Protein AF-A0A926XUA9-F1 (afdb_monomer)

pLDDT: mean 72.56, std 16.3, range [45.22, 95.56]

Secondary structure (DSSP, 8-state):
-HHHHHHHHHHHHHGGGGG----------PPPPEEE--EEEEPPEEEEETTEEEEE--EEEEPP-EEE-----TT--EEEPPEEEEETTEEEEE--EEE-

Mean predicted aligned error: 17.33 Å

Organism: NCBI:txid2771354

Nearest PDB structures (foldseek):
  3jcj-assembly1_S  TM=3.579E-01  e=2.585E+00  Escherichia coli
  1exe-assembly1_B  TM=2.216E-01  e=6.407E+00  Okubovirus SPO1

InterPro domains:
  IPR024447 YXWGXW repeat [PF12779] (50-66)
  IPR024447 YXWGXW repeat [PF12779] (78-98)

Radius of gyration: 31.46 Å; Cα contacts (8 Å, |Δi|>4): 122; chains: 1; bounding box: 86×23×74 Å

Sequence (100 aa):
MKTKMKVLAVASLLLPAFFTASSETAIAQVPSRQVVVRQTWVPGHYVRRGRDYIWMNGYYRNTPVQYVTYSKPARYKTWNPGYWRRTPGGRVWVQGYWSY

Solvent-accessible surface area (backbone atoms only — not comparable to full-atom values): 6474 Å² total; per-residue (Å²): 116,76,70,62,57,54,54,52,56,54,55,65,68,53,56,69,73,77,66,73,72,79,80,73,76,76,73,72,74,71,78,67,71,40,78,47,78,46,72,42,82,40,77,54,47,75,44,76,57,91,94,45,75,43,82,40,78,53,48,77,41,78,42,77,72,44,68,45,50,68,61,78,54,91,82,44,75,44,82,43,61,44,47,77,42,83,52,99,92,44,78,42,82,41,80,52,47,76,36,109

Structure (mmCIF, N/CA/C/O backbone):
data_AF-A0A926XUA9-F1
#
_entry.id   AF-A0A926XUA9-F1
#
loop_
_atom_site.group_PDB
_atom_site.id
_atom_site.type_symbol
_atom_site.label_atom_id
_atom_site.label_alt_id
_atom_site.label_comp_id
_atom_site.label_asym_id
_atom_site.label_entity_id
_atom_site.label_seq_id
_atom_site.pdbx_PDB_ins_code
_atom_site.Cartn_x
_atom_site.Cartn_y
_atom_site.Cartn_z
_atom_site.occupancy
_atom_site.B_iso_or_equiv
_atom_site.auth_seq_id
_atom_site.auth_comp_id
_atom_site.auth_asym_id
_atom_site.auth_atom_id
_atom_site.pdbx_PDB_model_num
ATOM 1 N N . MET A 1 1 ? -58.257 9.736 33.466 1.00 48.31 1 MET A N 1
ATOM 2 C CA . MET A 1 1 ? -57.306 8.609 33.667 1.00 48.31 1 MET A CA 1
ATOM 3 C C . MET A 1 1 ? -57.081 7.736 32.425 1.00 48.31 1 MET A C 1
ATOM 5 O O . MET A 1 1 ? -55.933 7.405 32.167 1.00 48.31 1 MET A O 1
ATOM 9 N N . LYS A 1 2 ? -58.103 7.409 31.613 1.00 45.22 2 LYS A N 1
ATOM 10 C CA . LYS A 1 2 ? -57.982 6.500 30.445 1.00 45.22 2 LYS A CA 1
ATOM 11 C C . LYS A 1 2 ? -56.990 6.934 29.347 1.00 45.22 2 LYS A C 1
ATOM 13 O O . LYS A 1 2 ? -56.376 6.083 28.714 1.00 45.22 2 LYS A O 1
ATOM 18 N N . THR A 1 3 ? -56.790 8.234 29.130 1.00 52.22 3 THR A N 1
ATOM 19 C CA . THR A 1 3 ? -55.902 8.755 28.071 1.00 52.22 3 THR A CA 1
ATOM 20 C C . THR A 1 3 ? -54.417 8.596 28.405 1.00 52.22 3 THR A C 1
ATOM 22 O O . THR A 1 3 ? -53.611 8.374 27.509 1.00 52.22 3 THR A O 1
ATOM 25 N N . LYS A 1 4 ? -54.049 8.631 29.696 1.00 47.94 4 LYS A N 1
ATOM 26 C CA . LYS A 1 4 ? -52.647 8.523 30.133 1.00 47.94 4 LYS A CA 1
ATOM 27 C C . LYS A 1 4 ? -52.097 7.093 30.025 1.00 47.94 4 LYS A C 1
ATOM 29 O O . LYS A 1 4 ? -50.925 6.924 29.716 1.00 47.94 4 LYS A O 1
ATOM 34 N N . MET A 1 5 ? -52.948 6.072 30.182 1.00 53.84 5 MET A N 1
ATOM 35 C CA . MET A 1 5 ? -52.546 4.665 30.007 1.00 53.84 5 MET A CA 1
ATOM 36 C C . MET A 1 5 ? -52.283 4.298 28.539 1.00 53.84 5 MET A C 1
ATOM 38 O O . MET A 1 5 ? -51.402 3.491 28.266 1.00 53.84 5 MET A O 1
ATOM 42 N N . LYS A 1 6 ? -52.988 4.926 27.585 1.00 51.44 6 LYS A N 1
ATOM 43 C CA . LYS A 1 6 ? -52.758 4.693 26.148 1.00 51.44 6 LYS A CA 1
ATOM 44 C C . LYS A 1 6 ? -51.400 5.230 25.681 1.00 51.44 6 LYS A C 1
ATOM 46 O O . LYS A 1 6 ? -50.729 4.568 24.902 1.00 51.44 6 LYS A O 1
ATOM 51 N N . VAL A 1 7 ? -50.974 6.387 26.196 1.00 58.22 7 VAL A N 1
ATOM 52 C CA . VAL A 1 7 ? -49.663 6.983 25.869 1.00 58.22 7 VAL A CA 1
ATOM 53 C C . VAL A 1 7 ? -48.512 6.117 26.387 1.00 58.22 7 VAL A C 1
ATOM 55 O O . VAL A 1 7 ? -47.542 5.893 25.669 1.00 58.22 7 VAL A O 1
ATOM 58 N N . LEU A 1 8 ? -48.651 5.562 27.594 1.00 56.75 8 LEU A N 1
ATOM 59 C CA . LEU A 1 8 ? -47.671 4.638 28.173 1.00 56.75 8 LEU A CA 1
ATOM 60 C C . LEU A 1 8 ? -47.553 3.330 27.377 1.00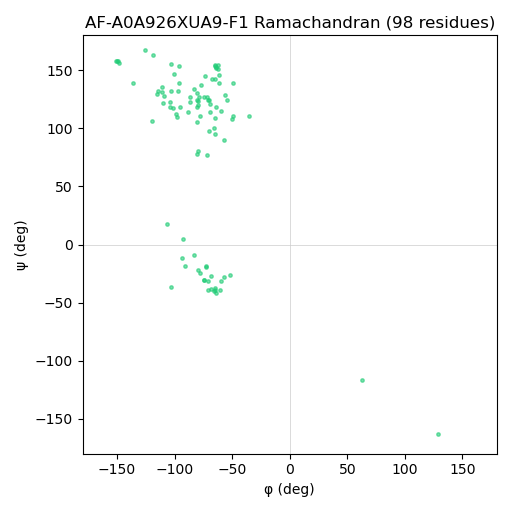 56.75 8 LEU A C 1
ATOM 62 O O . LEU A 1 8 ? -46.439 2.882 27.127 1.00 56.75 8 LEU A O 1
ATOM 66 N N . ALA A 1 9 ? -48.677 2.769 26.921 1.00 59.16 9 ALA A N 1
ATOM 67 C CA . ALA A 1 9 ? -48.684 1.547 26.115 1.00 59.16 9 ALA A CA 1
ATOM 68 C C . ALA A 1 9 ? -48.010 1.737 24.740 1.00 59.16 9 ALA A C 1
ATOM 70 O O . ALA A 1 9 ? -47.267 0.868 24.282 1.00 59.16 9 ALA A O 1
ATOM 71 N N . VAL A 1 10 ? -48.218 2.892 24.097 1.00 57.44 10 VAL A N 1
ATOM 72 C CA . VAL A 1 10 ? -47.579 3.222 22.811 1.00 57.44 10 VAL A CA 1
ATOM 73 C C . VAL A 1 10 ? -46.079 3.484 22.988 1.00 57.44 10 VAL A C 1
ATOM 75 O O . VAL A 1 10 ? -45.279 3.016 22.181 1.00 57.44 10 VAL A O 1
ATOM 78 N N . ALA A 1 11 ? -45.674 4.151 24.073 1.00 56.59 11 ALA A N 1
ATOM 79 C CA . ALA A 1 11 ? -44.262 4.383 24.377 1.00 56.59 11 ALA A CA 1
ATOM 80 C C . ALA A 1 11 ? -43.498 3.077 24.672 1.00 56.59 11 ALA A C 1
ATOM 82 O O . ALA A 1 11 ? -42.366 2.914 24.220 1.00 56.59 11 ALA A O 1
ATOM 83 N N . SER A 1 12 ? -44.123 2.112 25.360 1.00 59.84 12 SER A N 1
ATOM 84 C CA . SER A 1 12 ? -43.509 0.801 25.628 1.00 59.84 12 SER A CA 1
ATOM 85 C C . SER A 1 12 ? -43.331 -0.067 24.380 1.00 59.84 12 SER A C 1
ATOM 87 O O . SER A 1 12 ? -42.414 -0.882 24.332 1.00 59.84 12 SER A O 1
ATOM 89 N N . LEU A 1 13 ? -44.171 0.123 23.358 1.00 56.97 13 LEU A N 1
ATOM 90 C CA . LEU A 1 13 ? -44.103 -0.616 22.092 1.00 56.97 13 LEU A CA 1
ATOM 91 C C . LEU A 1 13 ? -43.028 -0.081 21.134 1.00 56.97 13 LEU A C 1
ATOM 93 O O . LEU A 1 13 ? -42.557 -0.826 20.280 1.00 56.97 13 LEU A O 1
ATOM 97 N N . LEU A 1 14 ? -42.609 1.180 21.288 1.00 55.75 14 LEU A N 1
ATOM 98 C CA . LEU A 1 14 ? -41.581 1.811 20.448 1.00 55.75 14 LEU A CA 1
ATOM 99 C C . LEU A 1 14 ? -40.153 1.655 20.997 1.00 55.75 14 LEU A C 1
ATOM 101 O O . LEU A 1 14 ? -39.195 1.779 20.238 1.00 55.75 14 LEU A O 1
ATOM 105 N N . LEU A 1 15 ? -39.989 1.339 22.286 1.00 54.22 15 LEU A N 1
ATOM 106 C CA . LEU A 1 15 ? -38.672 1.152 22.908 1.00 54.22 15 LEU A CA 1
ATOM 107 C C . LEU A 1 15 ? -37.805 0.016 22.315 1.00 54.22 15 LEU A C 1
ATOM 109 O O . LEU A 1 15 ? -36.598 0.226 22.185 1.00 54.22 15 LEU A O 1
ATOM 113 N N . PRO A 1 16 ? -38.337 -1.167 21.936 1.00 56.78 16 PRO A N 1
ATOM 114 C CA . PRO A 1 16 ? -37.487 -2.256 21.451 1.00 56.78 16 PRO A CA 1
ATOM 115 C C . PRO A 1 16 ? -36.920 -2.011 20.043 1.00 56.78 16 PRO A C 1
ATOM 117 O O . PRO A 1 16 ? -35.904 -2.608 19.693 1.00 56.78 16 PRO A O 1
ATOM 120 N N . ALA A 1 17 ? -37.505 -1.099 19.257 1.00 54.81 17 ALA A N 1
ATOM 121 C CA . ALA A 1 17 ? -37.022 -0.771 17.912 1.00 54.81 17 ALA A CA 1
ATOM 122 C C . ALA A 1 17 ? -35.714 0.047 17.910 1.00 54.81 17 ALA A C 1
ATOM 124 O O . ALA A 1 17 ? -34.997 0.050 16.916 1.00 54.81 17 ALA A O 1
ATOM 125 N N . PHE A 1 18 ? -35.362 0.702 19.022 1.00 53.00 18 PHE A N 1
ATOM 126 C CA . PHE A 1 18 ? -34.122 1.485 19.126 1.00 53.00 18 PHE A CA 1
ATOM 127 C C . PHE A 1 18 ? -32.882 0.647 19.472 1.00 53.00 18 PHE A C 1
ATOM 129 O O . PHE A 1 18 ? -31.765 1.156 19.402 1.00 53.00 18 PHE A O 1
ATOM 136 N N . PHE A 1 19 ? -33.049 -0.632 19.825 1.00 51.00 19 PHE A N 1
ATOM 137 C CA . PHE A 1 19 ? -31.953 -1.506 20.263 1.00 51.00 19 PHE A CA 1
ATOM 138 C C . PHE A 1 19 ? -31.538 -2.561 19.232 1.00 51.00 19 PHE A C 1
ATOM 140 O O . PHE A 1 19 ? -30.824 -3.507 19.575 1.00 51.00 19 PHE A O 1
ATO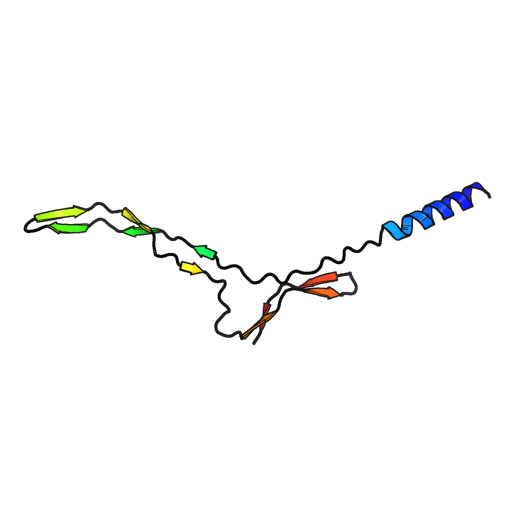M 147 N N . THR A 1 20 ? -31.898 -2.402 17.956 1.00 53.47 20 THR A N 1
ATOM 148 C CA . THR A 1 20 ? -31.289 -3.189 16.874 1.00 53.47 20 THR A CA 1
ATOM 149 C C . THR A 1 20 ? -29.857 -2.712 16.636 1.00 53.47 20 THR A C 1
ATOM 151 O O . THR A 1 20 ? -29.562 -1.973 15.700 1.00 53.47 20 THR A O 1
ATOM 154 N N . ALA A 1 21 ? -28.948 -3.120 17.519 1.00 54.88 21 ALA A N 1
ATOM 155 C CA . ALA A 1 21 ? -27.519 -3.025 17.285 1.00 54.88 21 ALA A CA 1
ATOM 156 C C . ALA A 1 21 ? -27.158 -4.047 16.202 1.00 54.88 21 ALA A C 1
ATOM 158 O O . ALA A 1 21 ? -27.003 -5.237 16.491 1.00 54.88 21 ALA A O 1
ATOM 159 N N . SER A 1 22 ? -27.049 -3.585 14.954 1.00 53.31 22 SER A N 1
ATOM 160 C CA . SER A 1 22 ? -26.507 -4.373 13.848 1.00 53.31 22 SER A CA 1
ATOM 161 C C . SER A 1 22 ? -25.181 -4.987 14.287 1.00 53.31 22 SER A C 1
ATOM 163 O O . SER A 1 22 ? -24.194 -4.292 14.529 1.00 53.31 22 SER A O 1
ATOM 165 N N . SER A 1 23 ? -25.163 -6.308 14.456 1.00 55.22 23 SER A N 1
ATOM 166 C CA . SER A 1 23 ? -23.918 -7.040 14.656 1.00 55.22 23 SER A CA 1
ATOM 167 C C . SER A 1 23 ? -23.291 -7.240 13.288 1.00 55.22 23 SER A C 1
ATOM 169 O O . SER A 1 23 ? -23.406 -8.303 12.686 1.00 55.22 23 SER A O 1
ATOM 171 N N . GLU A 1 24 ? -22.671 -6.181 12.770 1.00 61.34 24 GLU A N 1
ATOM 172 C CA . GLU A 1 24 ? -21.831 -6.289 11.585 1.00 61.34 24 GLU A CA 1
ATOM 173 C C . GLU A 1 24 ? -20.702 -7.269 11.891 1.00 61.34 24 GLU A C 1
ATOM 175 O O . GLU A 1 24 ? -19.871 -7.063 12.782 1.00 61.34 24 GLU A O 1
ATOM 180 N N . THR A 1 25 ? -20.718 -8.390 11.177 1.00 57.56 25 THR A N 1
ATOM 181 C CA . THR A 1 25 ? -19.635 -9.362 11.227 1.00 57.56 25 THR A CA 1
ATOM 182 C C . THR A 1 25 ? -18.429 -8.718 10.559 1.00 57.56 25 THR A C 1
ATOM 184 O O . THR A 1 25 ? -18.458 -8.409 9.371 1.00 57.56 25 THR A O 1
ATOM 187 N N . ALA A 1 26 ? -17.377 -8.471 11.337 1.00 58.00 26 ALA A N 1
ATOM 188 C CA . ALA A 1 26 ? -16.129 -7.943 10.816 1.00 58.00 26 ALA A CA 1
ATOM 189 C C . ALA A 1 26 ? -15.504 -8.981 9.878 1.00 58.00 26 ALA A C 1
ATOM 191 O O . ALA A 1 26 ? -15.035 -10.029 10.322 1.00 58.00 26 ALA A O 1
ATOM 192 N N . ILE A 1 27 ? -15.513 -8.705 8.576 1.00 59.66 27 ILE A N 1
ATOM 193 C CA . ILE A 1 27 ? -14.801 -9.537 7.610 1.00 59.66 27 ILE A CA 1
ATOM 194 C C . ILE A 1 27 ? -13.311 -9.231 7.765 1.00 59.66 27 ILE A C 1
ATOM 196 O O . ILE A 1 27 ? -12.892 -8.073 7.714 1.00 59.66 27 ILE A O 1
ATOM 200 N N . ALA A 1 28 ? -12.500 -10.271 7.965 1.00 58.62 28 ALA A N 1
ATOM 201 C CA . ALA A 1 28 ? -11.051 -10.144 8.013 1.00 58.62 28 ALA A CA 1
ATOM 202 C C . ALA A 1 28 ? -10.524 -9.693 6.639 1.00 58.62 28 ALA A C 1
ATOM 204 O O . ALA A 1 28 ? -10.299 -10.508 5.746 1.00 58.62 28 ALA A O 1
ATOM 205 N N . GLN A 1 29 ? -10.331 -8.385 6.458 1.00 59.53 29 GLN A N 1
ATOM 206 C CA . GLN A 1 29 ? -9.723 -7.851 5.246 1.00 59.53 29 GLN A CA 1
ATOM 207 C C . GLN A 1 29 ? -8.207 -8.057 5.314 1.00 59.53 29 GLN A C 1
ATOM 209 O O . GLN A 1 29 ? -7.503 -7.447 6.123 1.00 59.53 29 GLN A O 1
ATOM 214 N N . VAL A 1 30 ? -7.703 -8.950 4.466 1.00 65.62 30 VAL A N 1
ATOM 215 C CA . VAL A 1 30 ? -6.267 -9.075 4.212 1.00 65.62 30 VAL A CA 1
ATOM 216 C C . VAL A 1 30 ? -5.858 -7.929 3.278 1.00 65.62 30 VAL A C 1
ATOM 218 O O . VAL A 1 30 ? -6.591 -7.644 2.327 1.00 65.62 30 VAL A O 1
ATOM 221 N N . PRO A 1 31 ? -4.719 -7.251 3.514 1.00 63.34 31 PRO A N 1
ATOM 222 C CA . PRO A 1 31 ? -4.244 -6.204 2.616 1.00 63.34 31 PRO A CA 1
ATOM 223 C C . PRO A 1 31 ? -4.129 -6.713 1.171 1.00 63.34 31 PRO A C 1
ATOM 225 O O . PRO A 1 31 ? -3.450 -7.705 0.902 1.00 63.34 31 PRO A O 1
ATOM 228 N N . SER A 1 32 ? -4.799 -6.039 0.233 1.00 61.06 32 SER A N 1
ATOM 229 C CA . SER A 1 32 ? -4.804 -6.423 -1.181 1.00 61.06 32 SER A CA 1
ATOM 230 C C . SER A 1 32 ? -3.472 -6.095 -1.859 1.00 61.06 32 SER A C 1
ATOM 232 O O . SER A 1 32 ? -2.864 -5.056 -1.591 1.00 61.06 32 SER A O 1
ATOM 234 N N . ARG A 1 33 ? -3.043 -6.944 -2.796 1.00 57.88 33 ARG A N 1
ATOM 235 C CA . ARG A 1 33 ? -1.874 -6.695 -3.650 1.00 57.88 33 ARG A CA 1
ATOM 236 C C . ARG A 1 33 ? -2.186 -5.563 -4.632 1.00 57.88 33 ARG A C 1
ATOM 238 O O . ARG A 1 33 ? -3.118 -5.689 -5.420 1.00 57.88 33 ARG A O 1
ATOM 245 N N . GLN A 1 34 ? -1.414 -4.481 -4.597 1.00 58.00 34 GLN A N 1
ATOM 246 C CA . GLN A 1 34 ? -1.536 -3.379 -5.550 1.00 58.00 34 GLN A CA 1
ATOM 247 C C . GLN A 1 34 ? -0.530 -3.551 -6.692 1.00 58.00 34 GLN A C 1
ATOM 249 O O . GLN A 1 34 ? 0.621 -3.940 -6.485 1.00 58.00 34 GLN A O 1
ATOM 254 N N . VAL A 1 35 ? -0.970 -3.262 -7.914 1.00 55.59 35 VAL A N 1
ATOM 255 C CA . VAL A 1 35 ? -0.115 -3.204 -9.104 1.00 55.59 35 VAL A CA 1
ATOM 256 C C . VAL A 1 35 ? 0.233 -1.743 -9.337 1.00 55.59 35 VAL A C 1
ATOM 258 O O . VAL A 1 35 ? -0.635 -0.955 -9.704 1.00 55.59 35 VAL A O 1
ATOM 261 N N . VAL A 1 36 ? 1.493 -1.370 -9.112 1.00 59.78 36 VAL A N 1
ATOM 262 C CA . VAL A 1 36 ? 1.969 -0.025 -9.441 1.00 59.78 36 VAL A CA 1
ATOM 263 C C . VAL A 1 36 ? 2.696 -0.101 -10.775 1.00 59.78 36 VAL A C 1
ATOM 265 O O . VAL A 1 36 ? 3.765 -0.707 -10.887 1.00 59.78 36 VAL A O 1
ATOM 268 N N . VAL A 1 37 ? 2.108 0.516 -11.798 1.00 65.62 37 VAL A N 1
ATOM 269 C CA . VAL A 1 37 ? 2.773 0.727 -13.086 1.00 65.62 37 VAL A CA 1
ATOM 270 C C . VAL A 1 37 ? 3.524 2.048 -13.000 1.00 65.62 37 VAL A C 1
ATOM 272 O O . VAL A 1 37 ? 2.918 3.108 -12.856 1.00 65.62 37 VAL A O 1
ATOM 275 N N . ARG A 1 38 ? 4.854 1.988 -13.055 1.00 73.12 38 ARG A N 1
ATOM 276 C CA . ARG A 1 38 ? 5.705 3.175 -13.184 1.00 73.12 38 ARG A CA 1
ATOM 277 C C . ARG A 1 38 ? 6.140 3.322 -14.636 1.00 73.12 38 ARG A C 1
ATOM 279 O O . ARG A 1 38 ? 6.316 2.330 -15.338 1.00 73.12 38 ARG A O 1
ATOM 286 N N . GLN A 1 39 ? 6.296 4.561 -15.081 1.00 84.44 39 GLN A N 1
ATOM 287 C CA . GLN A 1 39 ? 6.909 4.882 -16.364 1.00 84.44 39 GLN A CA 1
ATOM 288 C C . GLN A 1 39 ? 8.248 5.560 -16.097 1.00 84.44 39 GLN A C 1
ATOM 290 O O . GLN A 1 39 ? 8.359 6.416 -15.220 1.00 84.44 39 GLN A O 1
ATOM 295 N N . THR A 1 40 ? 9.279 5.156 -16.830 1.00 83.19 40 THR A N 1
ATOM 296 C CA . THR A 1 40 ? 10.618 5.740 -16.747 1.00 83.19 40 THR A CA 1
ATOM 297 C C . THR A 1 40 ? 10.942 6.397 -18.079 1.00 83.19 40 THR A C 1
ATOM 299 O O . THR A 1 40 ? 10.788 5.776 -19.131 1.00 83.19 40 THR A O 1
ATOM 302 N N . TRP A 1 41 ? 11.380 7.654 -18.036 1.00 90.44 41 TRP A N 1
ATOM 303 C CA . TRP A 1 41 ? 11.894 8.340 -19.215 1.00 90.44 41 TRP A CA 1
ATOM 304 C C . TRP A 1 41 ? 13.242 7.741 -19.616 1.00 90.44 41 TRP A C 1
ATOM 306 O O . TRP A 1 41 ? 14.167 7.684 -18.805 1.00 90.44 41 TRP A O 1
ATOM 316 N N . VAL A 1 42 ? 13.348 7.298 -20.864 1.00 89.75 42 VAL A N 1
ATOM 317 C CA . VAL A 1 42 ? 14.604 6.868 -21.473 1.00 89.75 42 VAL A CA 1
ATOM 318 C C . VAL A 1 42 ? 15.091 8.017 -22.357 1.00 89.75 42 VAL A C 1
ATOM 320 O O . VAL A 1 42 ? 14.384 8.371 -23.304 1.00 89.75 42 VAL A O 1
ATOM 323 N N . PRO A 1 43 ? 16.259 8.623 -22.075 1.00 92.62 43 PRO A N 1
ATOM 324 C CA . PRO A 1 43 ? 16.788 9.692 -22.910 1.00 92.62 43 PRO A CA 1
ATOM 325 C C . PRO A 1 43 ? 17.146 9.179 -24.312 1.00 92.62 43 PRO A C 1
ATOM 327 O O . PRO A 1 43 ? 17.432 7.994 -24.517 1.00 92.62 43 PRO A O 1
ATOM 330 N N . GLY A 1 44 ? 17.128 10.096 -25.281 1.00 95.12 44 GLY A N 1
ATOM 331 C CA . GLY A 1 44 ? 17.555 9.793 -26.643 1.00 95.12 44 GLY A CA 1
ATOM 332 C C . GLY A 1 44 ? 19.024 9.375 -26.685 1.00 95.12 44 GLY A C 1
ATOM 333 O O . GLY A 1 44 ? 19.836 9.835 -25.881 1.00 95.12 44 GLY A O 1
ATOM 334 N N . HIS A 1 45 ? 19.355 8.466 -27.594 1.00 94.19 45 HIS A N 1
ATOM 335 C CA . HIS A 1 45 ? 20.708 7.942 -27.744 1.00 94.19 45 HIS A CA 1
ATOM 336 C C . HIS A 1 45 ? 20.970 7.517 -29.186 1.00 94.19 45 HIS A C 1
ATOM 338 O O . HIS A 1 45 ? 20.048 7.218 -29.946 1.00 94.19 45 HIS A O 1
ATOM 344 N N . TYR A 1 46 ? 22.245 7.462 -29.562 1.00 95.56 46 TYR A N 1
ATOM 345 C CA . TYR A 1 46 ? 22.645 6.900 -30.845 1.00 95.56 46 TYR A CA 1
ATOM 346 C C . TYR A 1 46 ? 22.684 5.375 -30.775 1.00 95.56 46 TYR A C 1
ATOM 348 O O . TYR A 1 46 ? 23.309 4.799 -29.884 1.00 95.56 46 TYR A O 1
ATOM 356 N N . VAL A 1 47 ? 22.054 4.722 -31.747 1.00 93.62 47 VAL A N 1
ATOM 357 C CA . VAL A 1 47 ? 22.123 3.272 -31.942 1.00 93.62 47 VAL A CA 1
ATOM 358 C C . VAL A 1 47 ? 22.902 2.991 -33.214 1.00 93.62 47 VAL A C 1
ATOM 360 O O . VAL A 1 47 ? 22.629 3.563 -34.269 1.00 93.62 47 VAL A O 1
ATOM 363 N N . ARG A 1 48 ? 23.874 2.085 -33.123 1.00 94.38 48 ARG A N 1
ATOM 364 C CA . ARG A 1 48 ? 24.650 1.651 -34.282 1.00 94.38 48 ARG A CA 1
ATOM 365 C C . ARG A 1 48 ? 23.854 0.625 -35.092 1.00 94.38 48 ARG A C 1
ATOM 367 O O . ARG A 1 48 ? 23.484 -0.423 -34.564 1.00 94.38 48 ARG A O 1
ATOM 374 N N . ARG A 1 49 ? 23.629 0.893 -36.380 1.00 90.69 49 ARG A N 1
ATOM 375 C CA . ARG A 1 49 ? 23.117 -0.079 -37.360 1.00 90.69 49 ARG A CA 1
ATOM 376 C C . ARG A 1 49 ? 24.144 -0.246 -38.471 1.00 90.69 49 ARG A C 1
ATOM 378 O O . ARG A 1 49 ? 24.323 0.630 -39.308 1.00 90.69 49 ARG A O 1
ATOM 385 N N . GLY A 1 50 ? 24.834 -1.384 -38.475 1.00 92.38 50 GLY A N 1
ATOM 386 C CA . GLY A 1 50 ? 25.922 -1.627 -39.420 1.00 92.38 50 GLY A CA 1
ATOM 387 C C . GLY A 1 50 ? 27.078 -0.638 -39.219 1.00 9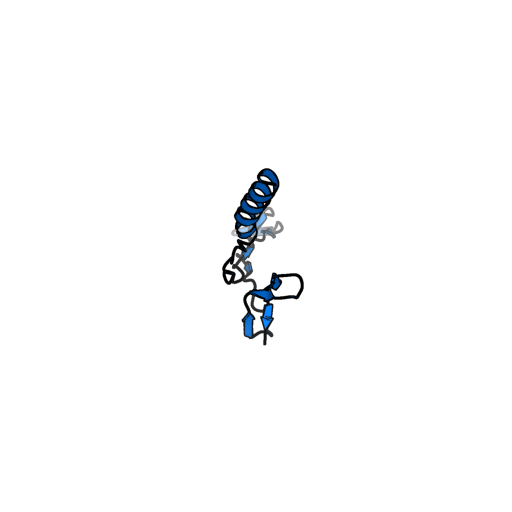2.38 50 GLY A C 1
ATOM 388 O O . GLY A 1 50 ? 27.739 -0.652 -38.172 1.00 92.38 50 GLY A O 1
ATOM 389 N N . ARG A 1 51 ? 27.337 0.194 -40.236 1.00 93.44 51 ARG A N 1
ATOM 390 C CA . ARG A 1 51 ? 28.382 1.234 -40.210 1.00 93.44 51 ARG A CA 1
ATOM 391 C C . ARG A 1 51 ? 27.872 2.605 -39.757 1.00 93.44 51 ARG A C 1
ATOM 393 O O . ARG A 1 51 ? 28.700 3.441 -39.415 1.00 93.44 51 ARG A O 1
ATOM 400 N N . ASP A 1 52 ? 26.558 2.793 -39.673 1.00 92.75 52 ASP A N 1
ATOM 401 C CA . ASP A 1 52 ? 25.954 4.091 -39.380 1.00 92.75 52 ASP A CA 1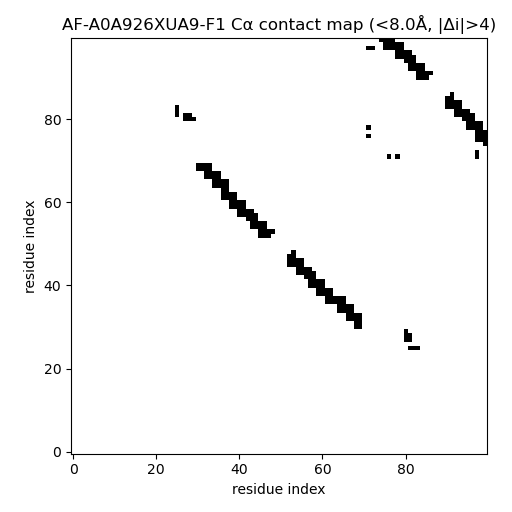
ATOM 402 C C . ASP A 1 52 ? 25.461 4.189 -37.933 1.00 92.75 52 ASP A C 1
ATOM 404 O O . ASP A 1 52 ? 25.136 3.187 -37.281 1.00 92.75 52 ASP A O 1
ATOM 408 N N . TYR A 1 53 ? 25.376 5.425 -37.441 1.00 95.00 53 TYR A N 1
ATOM 409 C CA . TYR A 1 53 ? 24.777 5.769 -36.155 1.00 95.00 53 TYR A CA 1
ATOM 410 C C . TYR A 1 53 ? 23.470 6.514 -36.393 1.00 95.00 53 TYR A C 1
ATOM 412 O O . TYR A 1 53 ? 23.447 7.562 -37.032 1.00 95.00 53 TYR A O 1
ATOM 420 N N . ILE A 1 54 ? 22.381 5.976 -35.859 1.00 95.19 54 ILE A N 1
ATOM 421 C CA . ILE A 1 54 ? 21.044 6.548 -36.001 1.00 95.19 54 ILE A CA 1
ATOM 422 C C . ILE A 1 54 ? 20.635 7.118 -34.650 1.00 95.19 54 ILE A C 1
ATOM 424 O O . ILE A 1 54 ? 20.706 6.425 -33.632 1.00 95.19 54 ILE A O 1
ATOM 428 N N . TRP A 1 55 ? 20.218 8.381 -34.636 1.00 94.38 55 TRP A N 1
ATOM 429 C CA . TRP A 1 55 ? 19.648 8.993 -33.443 1.00 94.38 55 TRP A CA 1
ATOM 430 C C . TRP A 1 55 ? 18.266 8.404 -33.160 1.00 94.38 55 TRP A C 1
ATOM 432 O O . TRP A 1 55 ? 17.373 8.448 -34.007 1.00 94.38 55 TRP A O 1
ATOM 442 N N . MET A 1 56 ? 18.085 7.875 -31.956 1.00 93.06 56 MET A N 1
ATOM 443 C CA . MET A 1 56 ? 16.793 7.434 -31.449 1.00 93.06 56 MET A CA 1
ATOM 444 C C . MET A 1 56 ? 16.286 8.471 -30.452 1.00 93.06 56 MET A C 1
ATOM 446 O O . MET A 1 56 ? 16.953 8.757 -29.457 1.00 93.06 56 MET A O 1
ATOM 450 N N . ASN A 1 57 ? 15.094 9.016 -30.702 1.00 94.50 57 ASN A N 1
ATOM 451 C CA . ASN A 1 57 ? 14.446 9.938 -29.773 1.00 94.50 57 ASN A CA 1
ATO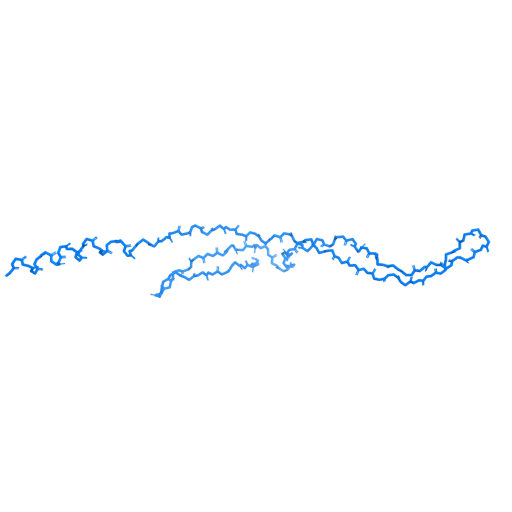M 452 C C . ASN A 1 57 ? 14.141 9.253 -28.434 1.00 94.50 57 ASN A C 1
ATOM 454 O O . ASN A 1 57 ? 13.908 8.044 -28.370 1.00 94.50 57 ASN A O 1
ATOM 458 N N . GLY A 1 58 ? 14.134 10.050 -27.364 1.00 93.19 58 GLY A N 1
ATOM 459 C CA . GLY A 1 58 ? 13.743 9.569 -26.046 1.00 93.19 58 GLY A CA 1
ATOM 460 C C . GLY A 1 58 ? 12.281 9.127 -26.016 1.00 93.19 58 GLY A C 1
ATOM 461 O O . GLY A 1 58 ? 11.451 9.616 -26.785 1.00 93.19 58 GLY A O 1
ATOM 462 N N . TYR A 1 59 ? 11.967 8.189 -25.132 1.00 91.75 59 TYR A N 1
ATOM 463 C CA . TYR A 1 59 ? 10.621 7.646 -24.988 1.00 91.75 59 TYR A CA 1
ATOM 464 C C . TYR A 1 59 ? 10.345 7.238 -23.543 1.00 91.75 59 TYR A C 1
ATOM 466 O O . TYR A 1 59 ? 11.255 6.927 -22.772 1.00 91.75 59 TYR A O 1
ATOM 474 N N . TYR A 1 60 ? 9.067 7.205 -23.170 1.00 89.25 60 TYR A N 1
ATOM 475 C CA . TYR A 1 60 ? 8.652 6.614 -21.904 1.00 89.25 60 TYR A CA 1
ATOM 476 C C . TYR A 1 60 ? 8.578 5.099 -22.041 1.00 89.25 60 TYR A C 1
ATOM 478 O O . TYR A 1 60 ? 7.875 4.566 -22.899 1.00 89.25 60 TYR A O 1
ATOM 486 N N . ARG A 1 61 ? 9.298 4.395 -21.172 1.00 85.25 61 ARG A N 1
ATOM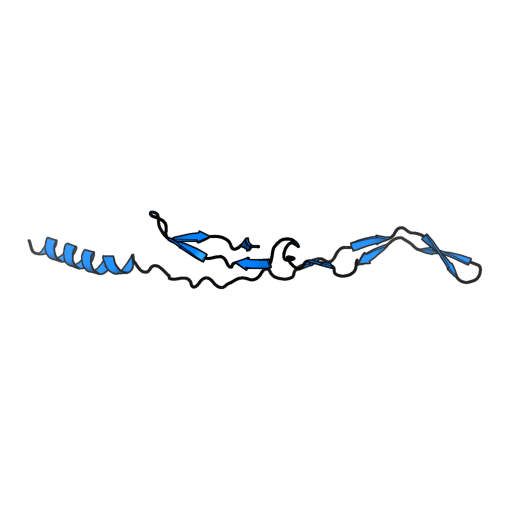 487 C CA . ARG A 1 61 ? 9.229 2.942 -21.052 1.00 85.25 61 ARG A CA 1
ATOM 488 C C . ARG A 1 61 ? 8.413 2.586 -19.817 1.00 85.25 61 ARG A C 1
ATOM 490 O O . ARG A 1 61 ? 8.680 3.101 -18.733 1.00 85.25 61 ARG A O 1
ATOM 497 N N . ASN A 1 62 ? 7.463 1.664 -19.962 1.00 82.44 62 ASN A N 1
ATOM 498 C CA . ASN A 1 62 ? 6.807 1.058 -18.806 1.00 82.44 62 ASN A CA 1
ATOM 499 C C . ASN A 1 62 ? 7.858 0.268 -18.012 1.00 82.44 62 ASN A C 1
ATOM 501 O O . ASN A 1 62 ? 8.482 -0.662 -18.532 1.00 82.44 62 ASN A O 1
ATOM 505 N N . THR A 1 63 ? 8.086 0.662 -16.764 1.00 73.75 63 THR A N 1
ATOM 506 C CA . THR A 1 63 ? 8.897 -0.097 -15.814 1.00 73.75 63 THR A CA 1
ATOM 507 C C . THR A 1 63 ? 8.144 -1.397 -15.500 1.00 73.75 63 THR A C 1
ATOM 509 O O . THR A 1 63 ? 6.910 -1.366 -15.430 1.00 73.75 63 THR A O 1
ATOM 512 N N . PRO A 1 64 ? 8.827 -2.550 -15.339 1.00 63.22 64 PRO A N 1
ATOM 513 C CA . PRO A 1 64 ? 8.159 -3.798 -14.976 1.00 63.22 64 PRO A CA 1
ATOM 514 C C . PRO A 1 64 ? 7.233 -3.592 -13.779 1.00 63.22 64 PRO A C 1
ATOM 516 O O . PRO A 1 64 ? 7.583 -2.878 -12.837 1.00 63.22 64 PRO A O 1
ATOM 519 N N . VAL A 1 65 ? 6.052 -4.216 -13.850 1.00 56.94 65 VAL A N 1
ATOM 520 C CA . VAL A 1 65 ? 5.025 -4.165 -12.809 1.00 56.94 65 VAL A CA 1
ATOM 521 C C . VAL A 1 65 ? 5.667 -4.500 -11.469 1.00 56.94 65 VAL A C 1
ATOM 523 O O . VAL A 1 65 ? 6.020 -5.650 -11.200 1.00 56.94 65 VAL A O 1
ATOM 526 N N . GLN A 1 66 ? 5.812 -3.487 -10.618 1.00 52.50 66 GLN A N 1
ATOM 527 C CA . GLN A 1 66 ? 6.115 -3.724 -9.223 1.00 52.50 66 GLN A CA 1
ATOM 528 C C . GLN A 1 66 ? 4.794 -4.067 -8.563 1.00 52.50 66 GLN A C 1
ATOM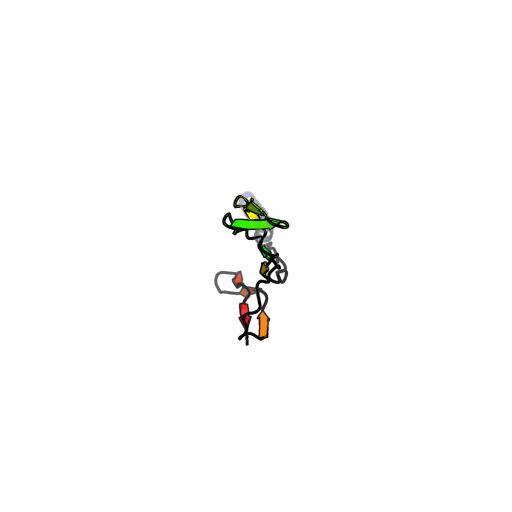 530 O O . GLN A 1 66 ? 3.923 -3.223 -8.345 1.00 52.50 66 GLN A O 1
ATOM 535 N N . TYR A 1 67 ? 4.639 -5.353 -8.278 1.00 47.62 67 TYR A N 1
ATOM 536 C CA . TYR A 1 67 ? 3.622 -5.787 -7.350 1.00 47.62 67 TYR A CA 1
ATOM 537 C C . TYR A 1 67 ? 3.987 -5.237 -5.979 1.00 47.62 67 TYR A C 1
ATOM 539 O O . TYR A 1 67 ? 4.829 -5.798 -5.277 1.00 47.62 67 TYR A O 1
ATOM 547 N N . VAL A 1 68 ? 3.338 -4.147 -5.592 1.00 48.69 68 VAL A N 1
ATOM 548 C CA . VAL A 1 68 ? 3.342 -3.704 -4.208 1.00 48.69 68 VAL A CA 1
ATOM 549 C C . VAL A 1 68 ? 2.324 -4.585 -3.505 1.00 48.69 68 VAL A C 1
ATOM 551 O O . VAL A 1 68 ? 1.159 -4.248 -3.307 1.00 48.69 68 VAL A O 1
ATOM 554 N N . THR A 1 69 ? 2.756 -5.795 -3.160 1.00 50.81 69 THR A N 1
ATOM 555 C CA . THR A 1 69 ? 2.123 -6.485 -2.043 1.00 50.81 69 THR A CA 1
ATOM 556 C C . THR A 1 69 ? 2.262 -5.526 -0.868 1.00 50.81 69 THR A C 1
ATOM 558 O O . THR A 1 69 ? 3.372 -5.042 -0.626 1.00 50.81 69 THR A O 1
ATOM 561 N N . TYR A 1 70 ? 1.173 -5.219 -0.160 1.00 54.41 70 TYR A N 1
ATOM 562 C CA . TYR A 1 70 ? 1.291 -4.697 1.199 1.00 54.41 70 TYR A CA 1
ATOM 563 C C . TYR A 1 70 ? 2.079 -5.745 1.979 1.00 54.41 70 TYR A C 1
ATOM 565 O O . TYR A 1 70 ? 1.559 -6.768 2.420 1.00 54.41 70 TYR A O 1
ATOM 573 N N . SER A 1 71 ? 3.392 -5.566 1.959 1.00 54.62 71 SER A N 1
ATOM 574 C CA . SER A 1 71 ? 4.333 -6.614 2.278 1.00 54.62 71 SER A CA 1
ATOM 575 C C . SER A 1 71 ? 4.353 -6.671 3.783 1.00 54.62 71 SER A C 1
ATOM 577 O O . SER A 1 71 ? 4.664 -5.666 4.423 1.00 54.62 71 SER A O 1
ATOM 579 N N . LYS A 1 72 ? 3.987 -7.831 4.335 1.00 62.94 72 LYS A N 1
ATOM 580 C CA . LYS A 1 72 ? 4.305 -8.213 5.710 1.00 62.94 72 LYS A CA 1
ATOM 581 C C . LYS A 1 72 ? 5.692 -7.645 6.042 1.00 62.94 72 LYS A C 1
ATOM 583 O O . LYS A 1 72 ? 6.661 -8.085 5.417 1.00 62.94 72 LYS A O 1
ATOM 588 N N . PRO A 1 73 ? 5.808 -6.634 6.922 1.00 67.12 73 PRO A N 1
ATOM 589 C CA . PRO A 1 73 ? 7.105 -6.026 7.169 1.00 67.12 73 PRO A CA 1
ATOM 590 C C . PRO A 1 73 ? 8.031 -7.103 7.731 1.00 67.12 73 PRO A C 1
ATOM 592 O O . PRO A 1 73 ? 7.587 -7.906 8.549 1.00 67.12 73 PRO A O 1
ATOM 595 N N . ALA A 1 74 ? 9.296 -7.126 7.300 1.00 71.50 74 ALA A N 1
ATOM 596 C CA . ALA A 1 74 ? 10.208 -8.260 7.514 1.00 71.50 74 ALA A CA 1
ATOM 597 C C . ALA A 1 74 ? 10.321 -8.730 8.978 1.00 71.50 74 ALA A C 1
ATOM 599 O O . ALA A 1 74 ? 10.608 -9.893 9.238 1.00 71.50 74 ALA A O 1
ATOM 600 N N . ARG A 1 75 ? 10.070 -7.826 9.933 1.00 77.06 75 ARG A N 1
ATOM 601 C CA . ARG A 1 75 ? 10.138 -8.091 11.373 1.00 77.06 75 ARG A CA 1
ATOM 602 C C . ARG A 1 75 ? 8.933 -8.839 11.953 1.00 77.06 75 ARG A C 1
ATOM 604 O O . ARG A 1 75 ? 9.074 -9.465 12.992 1.00 77.06 75 ARG A O 1
ATOM 611 N N . TYR A 1 76 ? 7.762 -8.770 11.330 1.00 75.88 76 TYR A N 1
ATOM 612 C CA . TYR A 1 76 ? 6.525 -9.319 11.895 1.00 75.88 76 TYR A CA 1
ATOM 613 C C . TYR A 1 76 ? 6.237 -10.717 11.358 1.00 75.88 76 TYR A C 1
ATOM 615 O O . TYR A 1 76 ? 6.644 -11.031 10.243 1.00 75.88 76 TYR A O 1
ATOM 623 N N . LYS A 1 77 ? 5.512 -11.557 12.108 1.00 76.69 77 LYS A N 1
ATOM 624 C CA . LYS A 1 77 ? 5.154 -12.927 11.698 1.00 76.69 77 LYS A CA 1
ATOM 625 C C . LYS A 1 77 ? 3.707 -13.063 11.235 1.00 76.69 77 LYS A C 1
ATOM 627 O O . LYS A 1 77 ? 3.481 -13.772 10.250 1.00 76.69 77 LYS A O 1
ATOM 632 N N . THR A 1 78 ? 2.777 -12.340 11.857 1.00 82.31 78 THR A N 1
ATOM 633 C CA . THR A 1 78 ? 1.336 -12.610 11.722 1.00 82.31 78 THR A CA 1
ATOM 634 C C . THR A 1 78 ? 0.532 -11.324 11.536 1.00 82.31 78 THR A C 1
ATOM 636 O O . THR A 1 78 ? 0.813 -10.309 12.174 1.00 82.31 78 THR A O 1
ATOM 639 N N . TRP A 1 79 ? -0.466 -11.359 10.646 1.00 84.38 79 TRP A N 1
ATOM 640 C CA . TRP A 1 79 ? -1.481 -10.308 10.520 1.00 84.38 79 TRP A CA 1
ATOM 641 C C . TRP A 1 79 ? -2.622 -10.600 11.490 1.00 84.38 79 TRP A C 1
ATOM 643 O O . TRP A 1 79 ? -3.240 -11.660 11.403 1.00 84.38 79 TRP A O 1
ATOM 653 N N . ASN A 1 80 ? -2.916 -9.661 12.384 1.00 83.62 80 ASN A N 1
ATOM 654 C CA . ASN A 1 80 ? -4.086 -9.717 13.248 1.00 83.62 80 ASN A CA 1
ATOM 655 C C . ASN A 1 80 ? -5.200 -8.899 12.586 1.00 83.62 80 ASN A C 1
ATOM 657 O O . ASN A 1 80 ? -5.010 -7.695 12.374 1.00 83.62 80 ASN A O 1
ATOM 661 N N . PRO A 1 81 ? -6.342 -9.515 12.235 1.00 82.56 81 PRO A N 1
ATOM 662 C CA . PRO A 1 81 ? -7.451 -8.785 11.642 1.00 82.56 81 PRO A CA 1
ATOM 663 C C . PRO A 1 81 ? -8.018 -7.754 12.627 1.00 82.56 81 PRO A C 1
ATOM 665 O O . PRO A 1 81 ? -7.922 -7.910 13.845 1.00 82.56 81 PRO A O 1
ATOM 668 N N . GLY A 1 82 ? -8.611 -6.689 12.085 1.00 84.75 82 GLY A N 1
ATOM 669 C CA . GLY A 1 82 ? -9.326 -5.707 12.898 1.00 84.75 82 GLY A CA 1
ATOM 670 C C . GLY A 1 82 ? -10.555 -6.321 13.569 1.00 84.75 82 GLY A C 1
ATOM 671 O O . GLY A 1 82 ? -11.122 -7.295 13.071 1.00 84.75 82 GLY A O 1
ATOM 672 N N . TYR A 1 83 ? -10.961 -5.762 14.706 1.00 84.50 83 TYR A N 1
ATOM 673 C CA . TYR A 1 83 ? -12.079 -6.277 15.494 1.00 84.50 83 TYR A CA 1
ATOM 674 C C . TYR A 1 83 ? -12.819 -5.164 16.238 1.00 84.50 83 TYR A C 1
ATOM 676 O O . TYR A 1 83 ? -12.274 -4.100 16.529 1.00 84.50 83 TYR A O 1
ATOM 684 N N . TRP A 1 84 ? -14.075 -5.425 16.597 1.00 85.44 84 TRP A N 1
ATOM 685 C CA . TRP A 1 84 ? -14.847 -4.547 17.473 1.00 85.44 84 TRP A CA 1
ATOM 686 C C . TRP A 1 84 ? -14.473 -4.784 18.937 1.00 85.44 84 TRP A C 1
ATOM 688 O O . TRP A 1 84 ? -14.695 -5.867 19.478 1.00 85.44 84 TRP A O 1
ATOM 698 N N . ARG A 1 85 ? -13.949 -3.759 19.611 1.00 88.06 85 ARG A N 1
ATOM 699 C CA . ARG A 1 85 ? -13.657 -3.781 21.048 1.00 88.06 85 ARG A CA 1
ATOM 700 C C . ARG A 1 85 ? -14.797 -3.144 21.832 1.00 88.06 85 ARG A C 1
ATOM 702 O O . ARG A 1 85 ? -15.237 -2.042 21.513 1.00 88.06 85 ARG A O 1
ATOM 709 N N . ARG A 1 86 ? -15.248 -3.808 22.897 1.00 89.88 86 ARG A N 1
ATOM 710 C CA . ARG A 1 86 ? -16.251 -3.257 23.819 1.00 89.88 86 ARG A CA 1
ATOM 711 C C . ARG A 1 86 ? -15.588 -2.266 24.783 1.00 89.88 86 ARG A C 1
ATOM 713 O O . ARG A 1 86 ? -14.606 -2.611 25.432 1.00 89.88 86 ARG A O 1
ATOM 720 N N . THR A 1 87 ? -16.118 -1.052 24.873 1.00 91.19 87 THR A N 1
ATOM 721 C CA . THR A 1 87 ? -15.712 -0.003 25.822 1.00 91.19 87 THR A CA 1
ATOM 722 C C . THR A 1 87 ? -16.943 0.486 26.603 1.00 91.19 87 THR A C 1
ATOM 724 O O . THR A 1 8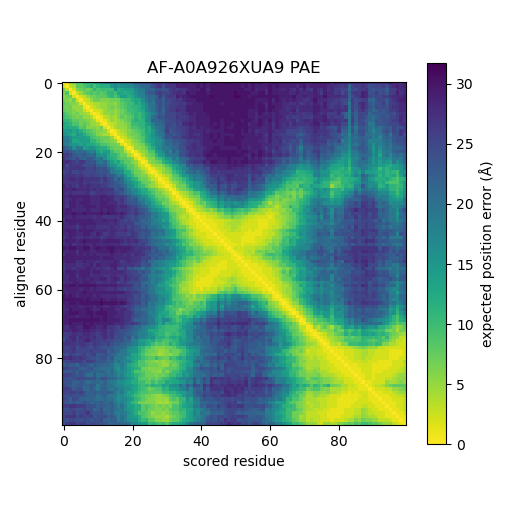7 ? -18.070 0.165 26.212 1.00 91.19 87 THR A O 1
ATOM 727 N N . PRO A 1 88 ? -16.778 1.263 27.694 1.00 90.56 88 PRO A N 1
ATOM 728 C CA . PRO A 1 88 ? -17.917 1.831 28.423 1.00 90.56 88 PRO A CA 1
ATOM 729 C C . PRO A 1 88 ? -18.843 2.703 27.556 1.00 90.56 88 PRO A C 1
ATOM 731 O O . PRO A 1 88 ? -20.034 2.778 27.830 1.00 90.56 88 PRO A O 1
ATOM 734 N N . GLY A 1 89 ? -18.314 3.321 26.491 1.00 89.62 89 GLY A N 1
ATOM 735 C CA . GLY A 1 89 ? -19.066 4.169 25.557 1.00 89.62 89 GLY A CA 1
ATOM 736 C C . GLY A 1 89 ? -19.626 3.449 24.323 1.00 89.62 89 GLY A C 1
ATOM 737 O O . GLY A 1 89 ? -20.164 4.112 23.443 1.00 89.62 89 GLY A O 1
ATOM 738 N N . GLY A 1 90 ? -19.483 2.12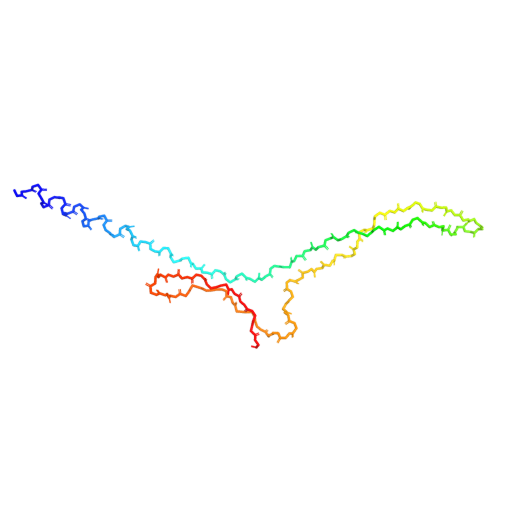2 24.217 1.00 88.00 90 GLY A N 1
ATOM 739 C CA . GLY A 1 90 ? -19.998 1.337 23.089 1.00 88.00 90 GLY A CA 1
ATOM 740 C C . GLY A 1 90 ? -18.960 0.423 22.434 1.00 88.00 90 GLY A C 1
ATOM 741 O O . GLY A 1 90 ? -17.932 0.084 23.018 1.00 88.00 90 GLY A O 1
ATOM 742 N N . ARG A 1 91 ? -19.246 -0.038 21.212 1.00 81.25 91 ARG A N 1
ATOM 743 C CA . ARG A 1 91 ? -18.286 -0.810 20.407 1.00 81.25 91 ARG A CA 1
ATOM 744 C C . ARG A 1 91 ? -17.409 0.159 19.618 1.00 81.25 91 ARG A C 1
ATOM 746 O O . ARG A 1 91 ? -17.922 1.014 18.909 1.00 81.25 91 ARG A O 1
ATOM 753 N N . VAL A 1 92 ? -16.094 0.009 19.731 1.00 87.44 92 VAL A N 1
ATOM 754 C CA . VAL A 1 92 ? -15.103 0.795 18.986 1.00 87.44 92 VAL A CA 1
ATOM 755 C C . VAL A 1 92 ? -14.355 -0.134 18.042 1.00 87.44 92 VAL A C 1
ATOM 757 O O . VAL A 1 92 ? -13.917 -1.208 18.457 1.00 87.44 92 VAL A O 1
ATOM 760 N N . TRP A 1 93 ? -14.214 0.261 16.778 1.00 86.31 93 TRP A N 1
ATOM 761 C CA . TRP A 1 93 ? -13.438 -0.497 15.802 1.00 86.31 93 TRP A CA 1
ATOM 762 C C . TRP A 1 93 ? -11.945 -0.365 16.103 1.00 86.31 93 TRP A C 1
ATOM 764 O O . TRP A 1 93 ? -11.422 0.743 16.225 1.00 86.31 93 TRP A O 1
ATOM 774 N N . VAL A 1 94 ? -11.255 -1.496 16.222 1.00 85.38 94 VAL A N 1
ATOM 775 C CA . VAL A 1 94 ? -9.798 -1.571 16.341 1.00 85.38 94 VAL A CA 1
ATOM 776 C C . VAL A 1 94 ? -9.248 -2.032 15.000 1.00 85.38 94 VAL A C 1
ATOM 778 O O . VAL A 1 94 ? -9.561 -3.128 14.537 1.00 85.38 94 VAL A O 1
ATOM 781 N N . GLN A 1 95 ? -8.430 -1.189 14.371 1.00 83.06 95 GLN A N 1
ATOM 782 C CA . GLN A 1 95 ? -7.803 -1.510 13.092 1.00 83.06 95 GLN A CA 1
ATOM 783 C C . GLN A 1 95 ? -6.828 -2.690 13.238 1.00 83.06 95 GLN A C 1
ATOM 785 O O . GLN A 1 95 ? -6.131 -2.812 14.246 1.00 83.06 95 GLN A O 1
ATOM 790 N N . GLY A 1 96 ? -6.790 -3.562 12.226 1.00 84.81 96 GLY A N 1
ATOM 791 C CA . GLY A 1 96 ? -5.872 -4.702 12.188 1.00 84.81 96 GLY A CA 1
ATOM 792 C C . GLY A 1 96 ? -4.405 -4.268 12.170 1.00 84.81 96 GLY A C 1
ATOM 793 O O . GLY A 1 96 ? -4.075 -3.165 11.726 1.00 84.81 96 GLY A O 1
ATOM 794 N N . TYR A 1 97 ? -3.521 -5.136 12.656 1.00 85.00 97 TYR A N 1
ATOM 795 C CA . TYR A 1 97 ? -2.102 -4.828 12.817 1.00 85.00 97 TYR A CA 1
ATOM 796 C C . TYR A 1 97 ? -1.211 -6.065 12.678 1.00 85.00 97 TYR A C 1
ATOM 798 O O . TYR A 1 97 ? -1.623 -7.204 12.895 1.00 85.00 97 TYR A O 1
ATOM 806 N N . TRP A 1 98 ? 0.058 -5.833 12.349 1.00 83.25 98 TRP A N 1
ATOM 807 C CA . TRP A 1 98 ? 1.080 -6.876 12.315 1.00 83.25 98 TRP A CA 1
ATOM 808 C C . TRP A 1 98 ? 1.665 -7.123 13.713 1.00 83.25 98 TRP A C 1
ATOM 810 O O . TRP A 1 98 ? 2.023 -6.168 14.403 1.00 83.25 98 TRP A O 1
ATOM 820 N N . SER A 1 99 ? 1.800 -8.389 14.120 1.00 83.56 99 SER A N 1
ATOM 821 C CA . SER A 1 99 ? 2.485 -8.802 15.356 1.00 83.56 99 SER A CA 1
ATOM 822 C C . SER A 1 99 ? 3.695 -9.696 15.083 1.00 83.56 99 SER A C 1
ATOM 824 O O . SER A 1 99 ? 3.858 -10.241 13.986 1.00 83.56 99 SER A O 1
ATOM 826 N N . TYR A 1 100 ? 4.559 -9.810 16.093 1.00 79.69 100 TYR A N 1
ATOM 827 C CA . TYR A 1 100 ? 5.702 -10.726 16.118 1.00 79.69 100 TYR A CA 1
ATOM 828 C C . TYR A 1 100 ? 5.294 -12.180 16.352 1.00 79.69 100 TYR A C 1
ATOM 830 O O . TYR A 1 100 ? 4.160 -12.402 16.831 1.00 79.69 100 TYR A O 1
#

Foldseek 3Di:
DVVVVVVVVVVVVCVVVVPPPPPPDQDQDDQDWDWDWDKDKDAWDWDDDPPDTDIDHIDIDTDPTDGPDVDLPPPFDDKAGWDFDQDPVGTDIGHIDTHD